Protein AF-A0A3B9K3H7-F1 (afdb_monomer_lite)

Sequence (181 aa):
LFYDKESNIIFSTEHGPEGGDEINVNISPDDGKIKNYGWAISSYGEHYGFPGPGIPLTDDLKILYELAPLHKSHKDYGFIEPLKDFTPAIGIAPIIETNEFIHLPNKKVLYVGSMGWEENWRIEGDLSIHQIILNSDLTIAEHKIIPIGERVRDIIYVKELNKILLFLESTGSIGILGIAN

Secondary structure (DSSP, 8-state):
-EEETTTTEEEEEE--SBS-EEEEEEESTTSSPPP---TTTB-SSB-TT---TTSPPPHHHHHHHHH---BS-SGGGTPPPPSEEESS---EEEEEE-STTTT-TT-EEEEEEE---GGGHHHH--SEEEEEEEPTTS-EEEEEEEE-SS-EEEEEEEGGGTEEEEEETTTTEEEEE----

Structure (mmCIF, N/CA/C/O backbone):
data_AF-A0A3B9K3H7-F1
#
_entry.id   AF-A0A3B9K3H7-F1
#
loop_
_atom_site.group_PDB
_atom_site.id
_atom_site.type_symbol
_atom_site.label_atom_id
_atom_site.label_alt_id
_atom_site.label_comp_id
_atom_site.label_asym_id
_atom_site.label_entity_id
_atom_site.label_seq_id
_atom_site.pdbx_PDB_ins_code
_atom_site.Cartn_x
_atom_site.Cartn_y
_atom_site.Cartn_z
_atom_site.occupancy
_atom_site.B_iso_or_equiv
_atom_site.auth_seq_id
_atom_site.auth_comp_id
_atom_site.auth_asym_id
_atom_site.auth_atom_id
_atom_site.pdbx_PDB_model_num
ATOM 1 N N . LEU A 1 1 ? 0.088 -6.202 7.289 1.00 93.12 1 LEU A N 1
ATOM 2 C CA . LEU A 1 1 ? -1.142 -6.999 7.077 1.00 93.12 1 LEU A CA 1
ATOM 3 C C . LEU A 1 1 ? -2.132 -6.670 8.181 1.00 93.12 1 LEU A C 1
ATOM 5 O O . LEU A 1 1 ? -1.727 -6.622 9.335 1.00 93.12 1 LEU A O 1
ATOM 9 N N . PHE A 1 2 ? -3.400 -6.478 7.831 1.00 97.81 2 PHE A N 1
ATOM 10 C CA . PHE A 1 2 ? -4.510 -6.239 8.748 1.00 97.81 2 PHE A CA 1
ATOM 11 C C . PHE A 1 2 ? -5.663 -7.191 8.418 1.00 97.81 2 PHE A C 1
ATOM 13 O O . PHE A 1 2 ? -5.981 -7.374 7.244 1.00 97.81 2 PHE A O 1
ATOM 20 N N . TYR A 1 3 ? -6.287 -7.789 9.435 1.00 97.69 3 TYR A N 1
ATOM 21 C CA . TYR A 1 3 ? -7.456 -8.652 9.259 1.00 97.69 3 TYR A CA 1
ATOM 22 C C . TYR A 1 3 ? -8.695 -8.010 9.880 1.00 97.69 3 TYR A C 1
ATOM 24 O O . TYR A 1 3 ? -8.830 -7.954 11.105 1.00 97.69 3 TYR A O 1
ATOM 32 N N . ASP A 1 4 ? -9.610 -7.573 9.022 1.00 96.81 4 ASP A N 1
ATOM 33 C CA . ASP A 1 4 ? -10.953 -7.179 9.415 1.00 96.81 4 ASP A CA 1
ATOM 34 C C . ASP A 1 4 ? -11.814 -8.433 9.602 1.00 96.81 4 ASP A C 1
ATOM 36 O O . ASP A 1 4 ? -12.302 -9.046 8.647 1.00 96.81 4 ASP A O 1
ATOM 40 N N . LYS A 1 5 ? -12.004 -8.794 10.871 1.00 95.69 5 LYS A N 1
ATOM 41 C CA . LYS A 1 5 ? -12.794 -9.955 11.285 1.00 95.69 5 LYS A CA 1
ATOM 42 C C . LYS A 1 5 ? -14.283 -9.801 10.995 1.00 95.69 5 LYS A C 1
ATOM 44 O O . LYS A 1 5 ? -14.946 -10.813 10.795 1.00 95.69 5 LYS A O 1
ATOM 49 N N . GLU A 1 6 ? -14.819 -8.582 11.010 1.00 94.81 6 GLU A N 1
ATOM 50 C CA . GLU A 1 6 ? -16.258 -8.355 10.849 1.00 94.81 6 GLU A CA 1
ATOM 51 C C . GLU A 1 6 ? -16.685 -8.581 9.402 1.00 94.81 6 GLU A C 1
ATOM 53 O O . GLU A 1 6 ? -17.708 -9.213 9.145 1.00 94.81 6 GLU A O 1
ATOM 58 N N . SER A 1 7 ? -15.875 -8.105 8.453 1.00 96.12 7 SER A N 1
ATOM 59 C CA . SER A 1 7 ? -16.150 -8.285 7.020 1.00 96.12 7 SER A CA 1
ATOM 60 C C . SER A 1 7 ? -15.446 -9.499 6.411 1.00 96.12 7 SER A C 1
ATOM 62 O O . SER A 1 7 ? -15.656 -9.784 5.234 1.00 96.12 7 SER A O 1
ATOM 64 N N . ASN A 1 8 ? -14.624 -10.209 7.191 1.00 97.44 8 ASN A N 1
ATOM 65 C CA . ASN A 1 8 ? -13.786 -11.320 6.742 1.00 97.44 8 ASN A CA 1
ATOM 66 C C . ASN A 1 8 ? -12.886 -10.932 5.548 1.00 97.44 8 ASN A C 1
ATOM 68 O O . ASN A 1 8 ? -12.912 -11.556 4.482 1.00 97.44 8 ASN A O 1
ATOM 72 N N . ILE A 1 9 ? -12.123 -9.845 5.715 1.00 97.88 9 ILE A N 1
ATOM 73 C CA . ILE A 1 9 ? -11.234 -9.280 4.689 1.00 97.88 9 ILE A CA 1
ATOM 74 C C . ILE A 1 9 ? -9.832 -9.095 5.264 1.00 97.88 9 ILE A C 1
ATOM 76 O O . ILE A 1 9 ? -9.659 -8.521 6.338 1.00 97.88 9 ILE A O 1
ATOM 80 N N . ILE A 1 10 ? -8.816 -9.532 4.523 1.00 98.12 10 ILE A N 1
ATOM 81 C CA . ILE A 1 10 ? -7.419 -9.188 4.789 1.00 98.12 10 ILE A CA 1
ATOM 82 C C . ILE A 1 10 ? -6.986 -8.071 3.842 1.00 98.12 10 ILE A C 1
ATOM 84 O O . ILE A 1 10 ? -7.150 -8.184 2.628 1.00 98.12 10 ILE A O 1
ATOM 88 N N . PHE A 1 11 ? -6.377 -7.033 4.409 1.00 98.50 11 PHE A N 1
ATOM 89 C CA . PHE A 1 11 ? -5.598 -6.035 3.684 1.00 98.50 11 PHE A CA 1
ATOM 90 C C . PHE A 1 11 ? -4.109 -6.325 3.902 1.00 98.50 11 PHE A C 1
ATOM 92 O O . PHE A 1 11 ? -3.642 -6.396 5.045 1.00 98.50 11 PHE A O 1
ATOM 99 N N . SER A 1 12 ? -3.344 -6.503 2.831 1.00 98.19 12 SER A N 1
ATOM 100 C CA . SER A 1 12 ? -1.890 -6.687 2.884 1.00 98.19 12 SER A CA 1
ATOM 101 C C . SER A 1 12 ? -1.170 -5.567 2.149 1.00 98.19 12 SER A C 1
ATOM 103 O O . SER A 1 12 ? -1.734 -4.915 1.276 1.00 98.19 12 SER A O 1
ATOM 105 N N . THR A 1 13 ? 0.071 -5.331 2.563 1.00 98.44 13 THR A N 1
ATOM 106 C CA . THR A 1 13 ? 1.019 -4.454 1.881 1.00 98.44 13 THR A CA 1
ATOM 107 C C . THR A 1 13 ? 2.240 -5.270 1.510 1.00 98.44 13 THR A C 1
ATOM 109 O O . THR A 1 13 ? 2.635 -6.161 2.270 1.00 98.44 13 THR A O 1
ATOM 112 N N . GLU A 1 14 ? 2.792 -5.004 0.334 1.00 97.69 14 GLU A N 1
ATOM 113 C CA . GLU A 1 14 ? 3.831 -5.826 -0.283 1.00 97.69 14 GLU A CA 1
ATOM 114 C C . GLU A 1 14 ? 4.855 -4.906 -0.936 1.00 97.69 14 GLU A C 1
ATOM 116 O O . GLU A 1 14 ? 4.479 -3.956 -1.622 1.00 97.69 14 GLU A O 1
ATOM 121 N N . HIS A 1 15 ? 6.140 -5.165 -0.692 1.00 97.06 15 HIS A N 1
ATOM 122 C CA . HIS A 1 15 ? 7.195 -4.451 -1.398 1.00 97.06 15 HIS A CA 1
ATOM 123 C C . HIS A 1 15 ? 7.317 -4.973 -2.826 1.00 97.06 15 HIS A C 1
ATOM 125 O O . HIS A 1 15 ? 7.375 -6.189 -3.032 1.00 97.06 15 HIS A O 1
ATOM 131 N N . GLY A 1 16 ? 7.402 -4.050 -3.777 1.00 96.44 16 GLY A N 1
ATOM 132 C CA . GLY A 1 16 ? 7.717 -4.354 -5.164 1.00 96.44 16 GLY A CA 1
ATOM 133 C C . GLY A 1 16 ? 9.223 -4.440 -5.429 1.00 96.44 16 GLY A C 1
ATOM 134 O O . GLY A 1 16 ? 10.036 -4.347 -4.503 1.00 96.44 16 GLY A O 1
ATOM 135 N N . PRO A 1 17 ? 9.615 -4.641 -6.697 1.00 95.94 17 PRO A N 1
ATOM 136 C CA . PRO A 1 17 ? 11.001 -4.529 -7.143 1.00 95.94 17 PRO A CA 1
ATOM 137 C C . PRO A 1 17 ? 11.443 -3.044 -7.235 1.00 95.94 17 PRO A C 1
ATOM 139 O O . PRO A 1 17 ? 11.405 -2.313 -6.243 1.00 95.94 17 PRO A O 1
ATOM 142 N N . GLU A 1 18 ? 11.929 -2.562 -8.384 1.00 94.69 18 GLU A N 1
ATOM 143 C CA . GLU A 1 18 ? 12.161 -1.129 -8.603 1.00 94.69 18 GLU A CA 1
ATOM 144 C C . GLU A 1 18 ? 10.820 -0.448 -8.921 1.00 94.69 18 GLU A C 1
ATOM 146 O O . GLU A 1 18 ? 10.366 -0.425 -10.066 1.00 94.69 18 GLU A O 1
ATOM 151 N N . GLY A 1 19 ? 10.142 0.049 -7.883 1.00 94.44 19 GLY A N 1
ATOM 152 C CA . GLY A 1 19 ? 8.724 0.410 -7.974 1.00 94.44 19 GLY A CA 1
ATOM 153 C C . GLY A 1 19 ? 7.805 -0.777 -7.672 1.00 94.44 19 GLY A C 1
ATOM 154 O O . GLY A 1 19 ? 8.275 -1.859 -7.337 1.00 94.44 19 GLY A O 1
ATOM 155 N N . GLY A 1 20 ? 6.492 -0.592 -7.815 1.00 96.50 20 GLY A N 1
ATOM 1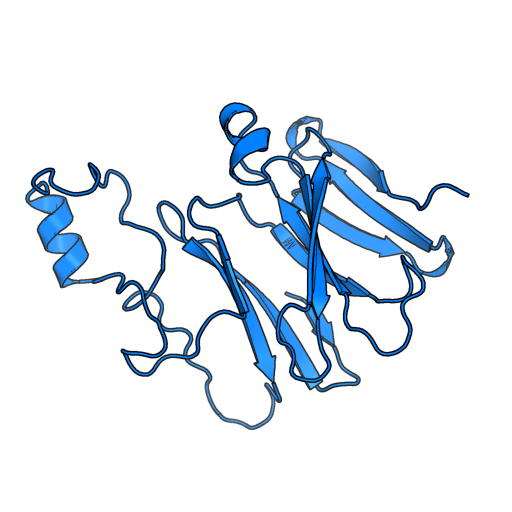56 C CA . GLY A 1 20 ? 5.517 -1.678 -7.707 1.00 96.50 20 GLY A CA 1
ATOM 157 C C . GLY A 1 20 ? 5.204 -2.130 -6.284 1.00 96.50 20 GLY A C 1
ATOM 158 O O . GLY A 1 20 ? 4.859 -3.291 -6.098 1.00 96.50 20 GLY A O 1
ATOM 159 N N . ASP A 1 21 ? 5.342 -1.257 -5.281 1.00 98.19 21 ASP A N 1
ATOM 160 C CA . ASP A 1 21 ? 4.769 -1.541 -3.959 1.00 98.19 21 ASP A CA 1
ATOM 161 C C . ASP A 1 21 ? 3.239 -1.660 -4.097 1.00 98.19 21 ASP A C 1
ATOM 163 O O . ASP A 1 21 ? 2.632 -0.937 -4.886 1.00 98.19 21 ASP A O 1
ATOM 167 N N . GLU A 1 22 ? 2.590 -2.534 -3.329 1.00 98.62 22 GLU A N 1
ATOM 168 C CA . GLU A 1 22 ? 1.167 -2.848 -3.524 1.00 98.62 22 GLU A CA 1
ATOM 169 C C . GLU A 1 22 ? 0.364 -2.875 -2.222 1.00 98.62 22 GLU A C 1
ATOM 171 O O . GLU A 1 22 ? 0.856 -3.260 -1.159 1.00 98.62 22 GLU A O 1
ATOM 176 N N . ILE A 1 23 ? -0.919 -2.510 -2.325 1.00 98.69 23 ILE A N 1
ATOM 177 C CA . ILE A 1 23 ? -1.964 -2.874 -1.365 1.00 98.69 23 ILE A CA 1
ATOM 178 C C . ILE A 1 23 ? -2.846 -3.941 -2.007 1.00 98.69 23 ILE A C 1
ATOM 180 O O . ILE A 1 23 ? -3.490 -3.693 -3.028 1.00 98.69 23 ILE A O 1
ATOM 184 N N . ASN A 1 24 ? -2.942 -5.095 -1.354 1.00 98.50 24 ASN A N 1
ATOM 185 C CA . ASN A 1 24 ? -3.719 -6.243 -1.803 1.00 98.50 24 ASN A CA 1
ATOM 186 C C . ASN A 1 24 ? -4.915 -6.512 -0.874 1.00 98.50 24 ASN A C 1
ATOM 188 O O . ASN A 1 24 ? -4.873 -6.256 0.333 1.00 98.50 24 ASN A O 1
ATOM 192 N N . VAL A 1 25 ? -6.015 -7.007 -1.454 1.00 98.19 25 VAL A N 1
ATOM 193 C CA . VAL A 1 25 ? -7.274 -7.298 -0.745 1.00 98.19 25 VAL A CA 1
ATOM 194 C C . VAL A 1 25 ? -7.635 -8.763 -0.937 1.00 98.19 25 VAL A C 1
ATOM 196 O O . VAL A 1 25 ? -7.812 -9.224 -2.066 1.00 98.19 25 VAL A O 1
ATOM 199 N N . ASN A 1 26 ? -7.782 -9.498 0.163 1.00 97.56 26 ASN A N 1
ATOM 200 C CA . ASN A 1 26 ? -8.236 -10.886 0.163 1.00 97.56 26 ASN A CA 1
ATOM 201 C C . ASN A 1 26 ? -9.575 -11.000 0.899 1.00 97.56 26 ASN A C 1
ATOM 203 O O . ASN A 1 26 ? -9.636 -10.887 2.124 1.00 97.56 26 ASN A O 1
ATOM 207 N N . ILE A 1 27 ? -10.646 -11.213 0.135 1.00 96.31 27 ILE A N 1
ATOM 208 C CA . ILE A 1 27 ? -12.005 -11.406 0.648 1.00 96.31 27 ILE A CA 1
ATOM 209 C C . ILE A 1 27 ? -12.231 -12.895 0.903 1.00 96.31 27 ILE A C 1
ATOM 211 O O . ILE A 1 27 ? -12.015 -13.715 0.005 1.00 96.31 27 ILE A O 1
ATOM 215 N N . SER A 1 28 ? -12.725 -13.216 2.100 1.00 95.62 28 SER A N 1
ATOM 216 C CA . SER A 1 28 ? -12.962 -14.591 2.554 1.00 95.62 28 SER A CA 1
ATOM 217 C C . SER A 1 28 ? -11.702 -15.464 2.469 1.00 95.62 28 SER A C 1
ATOM 219 O O . SER A 1 28 ? -11.702 -16.482 1.776 1.00 95.62 28 SER A O 1
ATOM 221 N N . PRO A 1 29 ? -10.607 -15.074 3.153 1.00 94.38 29 PRO A N 1
ATOM 222 C CA . PRO A 1 29 ? -9.338 -15.807 3.140 1.00 94.38 29 PRO A CA 1
ATOM 223 C C . PRO A 1 29 ? -9.440 -17.245 3.681 1.00 94.38 29 PRO A C 1
ATOM 225 O O . PRO A 1 29 ? -8.527 -18.043 3.481 1.00 94.38 29 PRO A O 1
ATOM 228 N N . ASP A 1 30 ? -10.527 -17.579 4.375 1.00 93.62 30 ASP A N 1
ATOM 229 C CA . ASP A 1 30 ? -10.834 -18.888 4.946 1.00 93.62 30 ASP A CA 1
ATOM 230 C C . ASP A 1 30 ? -11.705 -19.778 4.032 1.00 93.62 30 ASP A C 1
ATOM 232 O O . ASP A 1 30 ? -12.043 -20.897 4.416 1.00 93.62 30 ASP A O 1
ATOM 236 N N . ASP A 1 31 ? -12.022 -19.342 2.803 1.00 94.88 31 ASP A N 1
ATOM 237 C CA . ASP A 1 31 ? -12.851 -20.092 1.839 1.00 94.88 31 ASP A CA 1
ATOM 238 C C . ASP A 1 31 ? -12.162 -21.333 1.226 1.00 94.88 31 ASP A C 1
ATOM 240 O O . ASP A 1 31 ? -12.755 -22.051 0.414 1.00 94.88 31 ASP A O 1
ATOM 244 N N . GLY A 1 32 ? -10.905 -21.588 1.601 1.00 92.50 32 GLY A N 1
ATOM 245 C CA . GLY A 1 32 ? -10.082 -22.691 1.104 1.00 92.50 32 GLY A CA 1
ATOM 246 C C . GLY A 1 32 ? -9.543 -22.493 -0.318 1.00 92.50 32 GLY A C 1
ATOM 247 O O . GLY A 1 32 ? -8.870 -23.387 -0.835 1.00 92.50 32 GLY A O 1
ATOM 248 N N . LYS A 1 33 ? -9.804 -21.349 -0.966 1.00 93.50 33 LYS A N 1
ATOM 249 C CA . LYS A 1 33 ? -9.298 -21.022 -2.303 1.00 93.50 33 LYS A CA 1
ATOM 250 C C . LYS A 1 33 ? -8.047 -20.164 -2.195 1.00 93.50 33 LYS A C 1
ATOM 252 O O . LYS A 1 33 ? -8.061 -19.055 -1.669 1.00 93.50 33 LYS A O 1
ATOM 257 N N . ILE A 1 34 ? -6.967 -20.653 -2.790 1.00 93.19 34 ILE A N 1
ATOM 258 C CA . ILE A 1 34 ? -5.721 -19.898 -2.902 1.00 93.19 34 ILE A CA 1
ATOM 259 C C . ILE A 1 34 ? -5.953 -18.700 -3.831 1.00 93.19 34 ILE A C 1
ATOM 261 O O . ILE A 1 34 ? -6.378 -18.863 -4.976 1.00 93.19 34 ILE A O 1
ATOM 265 N N . LYS A 1 35 ? -5.669 -17.497 -3.330 1.00 94.94 35 LYS A N 1
ATOM 266 C CA . LYS A 1 35 ? -5.622 -16.264 -4.121 1.00 94.94 35 LYS A CA 1
ATOM 267 C C . LYS A 1 35 ? -4.206 -16.099 -4.674 1.00 94.94 35 LYS A C 1
ATOM 269 O O . LYS A 1 35 ? -3.245 -16.260 -3.927 1.00 94.94 35 LYS A O 1
ATOM 274 N N . ASN A 1 36 ? -4.079 -15.803 -5.964 1.00 97.31 36 ASN A N 1
ATOM 275 C CA . ASN A 1 36 ? -2.790 -15.559 -6.605 1.00 97.31 36 ASN A CA 1
ATOM 276 C C . ASN A 1 36 ? -2.741 -14.120 -7.131 1.00 97.31 36 ASN A C 1
ATOM 278 O O . ASN A 1 36 ? -3.524 -13.764 -8.013 1.00 97.31 36 ASN A O 1
ATOM 282 N N . TYR A 1 37 ? -1.821 -13.331 -6.582 1.00 97.69 37 TYR A N 1
ATOM 283 C CA . TYR A 1 37 ? -1.601 -11.926 -6.928 1.00 97.69 37 TYR A CA 1
ATOM 284 C C . TYR A 1 37 ? -0.488 -11.741 -7.965 1.00 97.69 37 TYR A C 1
ATOM 286 O O . TYR A 1 37 ? -0.201 -10.626 -8.347 1.00 97.69 37 TYR A O 1
ATOM 294 N N . GLY A 1 38 ? 0.113 -12.812 -8.489 1.00 97.94 38 GLY A N 1
ATOM 295 C CA . GLY A 1 38 ? 0.884 -12.754 -9.735 1.00 97.94 38 GLY A CA 1
ATOM 296 C C . GLY A 1 38 ? 2.391 -12.576 -9.615 1.00 97.94 38 GLY A C 1
ATOM 297 O O . GLY A 1 38 ? 3.077 -12.835 -10.602 1.00 97.94 38 GLY A O 1
ATOM 298 N N . TRP A 1 39 ? 2.942 -12.237 -8.448 1.00 97.75 39 TRP A N 1
ATOM 299 C CA . TRP A 1 39 ? 4.398 -12.169 -8.275 1.00 97.75 39 TRP A CA 1
ATOM 300 C C . TRP A 1 39 ? 5.079 -13.527 -8.570 1.00 97.75 39 TRP A C 1
ATOM 302 O O . TRP A 1 39 ? 4.636 -14.566 -8.083 1.00 97.75 39 TRP A O 1
ATOM 312 N N . ALA A 1 40 ? 6.169 -13.611 -9.343 1.00 97.00 40 ALA A N 1
ATOM 313 C CA . ALA A 1 40 ? 6.931 -12.553 -10.032 1.00 97.00 40 ALA A CA 1
ATOM 314 C C . ALA A 1 40 ? 6.620 -12.445 -11.544 1.00 97.00 40 ALA A C 1
ATOM 316 O O . ALA A 1 40 ? 7.433 -11.957 -12.327 1.00 97.00 40 ALA A O 1
ATOM 317 N N . ILE A 1 41 ? 5.472 -12.959 -11.985 1.00 98.38 41 ILE A N 1
ATOM 318 C CA . ILE A 1 41 ? 5.048 -12.915 -13.391 1.00 98.38 41 ILE A CA 1
ATOM 319 C C . ILE A 1 41 ? 4.463 -11.540 -13.732 1.00 98.38 41 ILE A C 1
ATOM 321 O O . ILE A 1 41 ? 4.788 -10.988 -14.782 1.00 98.38 41 ILE A O 1
ATOM 325 N N . SER A 1 42 ? 3.659 -10.974 -12.831 1.00 98.50 42 SER A N 1
ATOM 326 C CA . SER A 1 42 ? 3.094 -9.626 -12.939 1.00 98.50 42 SER A CA 1
ATOM 327 C C . SER A 1 42 ? 3.528 -8.761 -11.760 1.00 98.50 42 SER A C 1
ATOM 329 O O . SER A 1 42 ? 3.571 -9.230 -10.623 1.00 98.50 42 SER A O 1
ATOM 331 N N . SER A 1 43 ? 3.883 -7.518 -12.069 1.00 98.25 43 SER A N 1
ATOM 332 C CA . SER A 1 43 ? 4.142 -6.427 -11.127 1.00 98.25 43 SER A CA 1
ATOM 333 C C . SER A 1 43 ? 4.186 -5.124 -11.918 1.00 98.25 43 SER A C 1
ATOM 335 O O . SER A 1 43 ? 4.663 -5.101 -13.058 1.00 98.25 43 SER A O 1
ATOM 337 N N . TYR A 1 44 ? 3.736 -4.028 -11.314 1.00 97.94 44 TYR A N 1
ATOM 338 C CA . TYR A 1 44 ? 3.863 -2.701 -11.916 1.00 97.94 44 TYR A CA 1
ATOM 339 C C . TYR A 1 44 ? 5.282 -2.116 -11.830 1.00 97.94 44 TYR A C 1
ATOM 341 O O . TYR A 1 44 ? 5.616 -1.247 -12.635 1.00 97.94 44 TYR A O 1
ATOM 349 N N . GLY A 1 45 ? 6.137 -2.631 -10.940 1.00 97.19 45 GLY A N 1
ATOM 350 C CA . GLY A 1 45 ? 7.550 -2.247 -10.841 1.00 97.19 45 GLY A CA 1
ATOM 351 C C . GLY A 1 45 ? 8.429 -2.889 -11.915 1.00 97.19 45 GLY A C 1
ATOM 352 O O . GLY A 1 45 ? 7.987 -3.773 -12.647 1.00 97.19 45 GLY A O 1
ATOM 353 N N . GLU A 1 46 ? 9.686 -2.466 -12.006 1.00 97.62 46 GLU A N 1
ATOM 354 C CA . GLU A 1 46 ? 10.678 -2.984 -12.959 1.00 97.62 46 GLU A CA 1
ATOM 355 C C . GLU A 1 46 ? 11.808 -3.744 -12.250 1.00 97.62 46 GLU A C 1
ATOM 357 O O . GLU A 1 46 ? 11.975 -3.654 -11.034 1.00 97.62 46 GLU A O 1
ATOM 362 N N . HIS A 1 47 ? 12.610 -4.509 -12.996 1.00 97.62 47 HIS A N 1
ATOM 363 C CA . HIS A 1 47 ? 13.850 -5.071 -12.442 1.00 97.62 47 HIS A CA 1
ATOM 364 C C . HIS A 1 47 ? 14.845 -3.958 -12.113 1.00 97.62 47 HIS A C 1
ATOM 366 O O . HIS A 1 47 ? 15.030 -3.053 -12.923 1.00 97.62 47 HIS A O 1
ATOM 372 N N . TYR A 1 48 ? 15.540 -4.075 -10.977 1.00 95.25 48 TYR A N 1
ATOM 373 C CA . TYR A 1 48 ? 16.538 -3.088 -10.559 1.00 95.25 48 TYR A CA 1
ATOM 374 C C . TYR A 1 48 ? 17.593 -2.820 -11.635 1.00 95.25 48 TYR A C 1
ATOM 376 O O . TYR A 1 48 ? 18.227 -3.744 -12.153 1.00 95.25 48 TYR A O 1
ATOM 384 N N . GLY A 1 49 ? 17.818 -1.538 -11.919 1.00 94.31 49 GLY A N 1
ATOM 385 C CA . GLY A 1 49 ? 18.730 -1.095 -12.970 1.00 94.31 49 GLY A CA 1
ATOM 386 C C . GLY A 1 49 ? 18.073 -1.043 -14.347 1.00 94.31 49 GLY A C 1
ATOM 387 O O . GLY A 1 49 ? 18.781 -0.928 -15.352 1.00 94.31 49 GLY A O 1
ATOM 388 N N . PHE A 1 50 ? 16.739 -1.124 -14.412 1.00 95.50 50 PHE A N 1
ATOM 389 C CA . PHE A 1 50 ? 15.997 -0.890 -15.640 1.00 95.50 50 PHE A CA 1
ATOM 390 C C . PHE A 1 50 ? 16.337 0.508 -16.180 1.00 95.50 50 PHE A C 1
ATOM 392 O O . PHE A 1 50 ? 16.127 1.511 -15.499 1.00 95.50 50 PHE A O 1
ATOM 399 N N . PRO A 1 51 ? 16.866 0.616 -17.412 1.00 94.00 51 PRO A N 1
ATOM 400 C CA . PRO A 1 51 ? 17.411 1.879 -17.899 1.00 94.00 51 PRO A CA 1
ATOM 401 C C . PRO A 1 51 ? 16.327 2.886 -18.311 1.00 94.00 51 PRO A C 1
ATOM 403 O O . PRO A 1 51 ? 16.638 4.032 -18.625 1.00 94.00 51 PRO A O 1
ATOM 406 N N . GLY A 1 52 ? 15.062 2.469 -18.330 1.00 92.88 52 GLY A N 1
ATOM 407 C CA . GLY A 1 52 ? 13.938 3.277 -18.770 1.00 92.88 52 GLY A CA 1
ATOM 408 C C . GLY A 1 52 ? 13.458 2.937 -20.187 1.00 92.88 52 GLY A C 1
ATOM 409 O O . GLY A 1 52 ? 14.132 2.233 -20.950 1.00 92.88 52 GLY A O 1
ATOM 410 N N . PRO A 1 53 ? 12.270 3.437 -20.569 1.00 89.88 53 PRO A N 1
ATOM 411 C CA . PRO A 1 53 ? 11.656 3.128 -21.853 1.00 89.88 53 PRO A CA 1
ATOM 412 C C . PRO A 1 53 ? 12.528 3.551 -23.040 1.00 89.88 53 PRO A C 1
ATOM 414 O O . PRO A 1 53 ? 13.028 4.672 -23.101 1.00 89.88 53 PRO A O 1
ATOM 417 N N . GLY A 1 54 ? 12.670 2.660 -24.021 1.00 92.12 54 GLY A N 1
ATOM 418 C CA . GLY A 1 54 ? 13.417 2.933 -25.253 1.00 92.12 54 GLY A CA 1
ATOM 419 C C . GLY A 1 54 ? 14.937 2.800 -25.133 1.00 92.12 54 GLY A C 1
ATOM 420 O O . GLY A 1 54 ? 15.623 2.941 -26.146 1.00 92.12 54 GLY A O 1
ATOM 421 N N . ILE A 1 55 ? 15.469 2.484 -23.947 1.00 95.81 55 ILE A N 1
ATOM 422 C CA . ILE A 1 55 ? 16.889 2.174 -23.765 1.00 95.81 55 ILE A CA 1
ATOM 423 C C . ILE A 1 55 ? 17.089 0.649 -23.812 1.00 95.81 55 ILE A C 1
ATOM 425 O O . ILE A 1 55 ? 16.352 -0.082 -23.146 1.00 95.81 55 ILE A O 1
ATOM 429 N N . PRO A 1 56 ? 18.054 0.130 -24.599 1.00 95.69 56 PRO A N 1
ATOM 430 C CA . PRO A 1 56 ? 18.304 -1.305 -24.672 1.00 95.69 56 PRO A CA 1
ATOM 431 C C . PRO A 1 56 ? 18.656 -1.912 -23.311 1.00 95.69 56 PRO A C 1
ATOM 433 O O . PRO A 1 56 ? 19.495 -1.384 -22.583 1.00 95.69 56 PRO A O 1
ATOM 436 N N . LEU A 1 57 ? 18.055 -3.064 -23.010 1.00 96.25 57 LEU A N 1
ATOM 437 C CA . LEU A 1 57 ? 18.392 -3.854 -21.830 1.00 96.25 57 LEU A CA 1
ATOM 438 C C . LEU A 1 57 ? 19.800 -4.453 -21.947 1.00 96.25 57 LEU A C 1
ATOM 440 O O . LEU A 1 57 ? 20.227 -4.860 -23.035 1.00 96.25 57 LEU A O 1
ATOM 444 N N . THR A 1 58 ? 20.482 -4.569 -20.808 1.00 96.88 58 THR A N 1
ATOM 445 C CA . THR A 1 58 ? 21.684 -5.403 -20.676 1.00 96.88 58 THR A CA 1
ATOM 446 C C . THR A 1 58 ? 21.324 -6.878 -20.865 1.00 96.88 58 THR A C 1
ATOM 448 O O . THR A 1 58 ? 20.161 -7.262 -20.734 1.00 96.88 58 THR A O 1
ATOM 451 N N . ASP A 1 59 ? 22.305 -7.725 -21.176 1.00 97.19 59 ASP A N 1
ATOM 452 C CA . ASP A 1 59 ? 22.043 -9.161 -21.348 1.00 97.19 59 ASP A CA 1
ATOM 453 C C . ASP A 1 59 ? 21.556 -9.815 -20.045 1.00 97.19 59 ASP A C 1
ATOM 455 O O . ASP A 1 59 ? 20.635 -10.628 -20.083 1.00 97.19 59 ASP A O 1
ATOM 459 N N . ASP A 1 60 ? 22.067 -9.370 -18.893 1.00 96.75 60 ASP A N 1
ATOM 460 C CA . ASP A 1 60 ? 21.594 -9.817 -17.578 1.00 96.75 60 ASP A CA 1
ATOM 461 C C . ASP A 1 60 ? 20.117 -9.456 -17.347 1.00 96.75 60 ASP A C 1
ATOM 463 O O . ASP A 1 60 ? 19.331 -10.301 -16.918 1.00 96.75 60 ASP A O 1
ATOM 467 N N . LEU A 1 61 ? 19.700 -8.228 -17.688 1.00 96.88 61 LEU A N 1
ATOM 468 C CA . LEU A 1 61 ? 18.298 -7.815 -17.564 1.00 96.88 61 LEU A CA 1
ATOM 469 C C . LEU A 1 61 ? 17.388 -8.613 -18.500 1.00 96.88 61 LEU A C 1
ATOM 471 O O . LEU A 1 61 ? 16.291 -8.983 -18.094 1.00 96.88 61 LEU A O 1
ATOM 475 N N . LYS A 1 62 ? 17.825 -8.924 -19.728 1.00 97.50 62 LYS A N 1
ATOM 476 C CA . LYS A 1 62 ? 17.036 -9.767 -20.647 1.00 97.50 62 LYS A CA 1
ATOM 477 C C . LYS A 1 62 ? 16.750 -11.137 -20.033 1.00 97.50 62 LYS A C 1
ATOM 479 O O . LYS A 1 62 ? 15.604 -11.571 -20.063 1.00 97.50 62 LYS A O 1
ATOM 484 N N . ILE A 1 63 ? 17.755 -11.769 -19.420 1.00 97.69 63 ILE A N 1
ATOM 485 C CA . ILE A 1 63 ? 17.589 -13.056 -18.725 1.00 97.69 63 ILE A CA 1
ATOM 486 C C . ILE A 1 63 ? 16.595 -12.922 -17.563 1.00 97.69 63 ILE A C 1
ATOM 488 O O . ILE A 1 63 ? 15.737 -13.785 -17.381 1.00 97.69 63 ILE A O 1
ATOM 492 N N . LEU A 1 64 ? 16.666 -11.833 -16.788 1.00 97.31 64 LEU A N 1
ATOM 493 C CA . LEU A 1 64 ? 15.716 -11.591 -15.698 1.00 97.31 64 LEU A CA 1
ATOM 494 C C . LEU A 1 64 ? 14.276 -11.443 -16.202 1.00 97.31 64 LEU A C 1
ATOM 496 O O . LEU A 1 64 ? 13.385 -12.056 -15.623 1.00 97.31 64 LEU A O 1
ATOM 500 N N . TYR A 1 65 ? 14.044 -10.710 -17.293 1.00 97.50 65 TYR A N 1
ATOM 501 C CA . TYR A 1 65 ? 12.707 -10.578 -17.886 1.00 97.50 65 TYR A CA 1
ATOM 502 C C . TYR A 1 65 ? 12.196 -11.875 -18.537 1.00 97.50 65 TYR A C 1
ATOM 504 O O . TYR A 1 65 ? 10.987 -12.071 -18.624 1.00 97.50 65 TYR A O 1
ATOM 512 N N . GLU A 1 66 ? 13.072 -12.790 -18.960 1.00 97.56 66 GLU A N 1
ATOM 513 C CA . GLU A 1 66 ? 12.654 -14.129 -19.401 1.00 97.56 66 GLU A CA 1
ATOM 514 C C . GLU A 1 66 ? 12.162 -14.999 -18.228 1.00 97.56 66 GLU A C 1
ATOM 516 O O . GLU A 1 66 ? 11.224 -15.780 -18.390 1.00 97.56 66 GLU A O 1
ATOM 521 N N . LEU A 1 67 ? 12.769 -14.862 -17.042 1.00 97.38 67 LEU A N 1
ATOM 522 C CA . LEU A 1 67 ? 12.421 -15.633 -15.839 1.00 97.38 67 LEU A CA 1
ATOM 523 C C . LEU A 1 67 ? 11.257 -15.023 -15.041 1.00 97.38 67 LEU A C 1
ATOM 525 O O . LEU A 1 67 ? 10.414 -15.746 -14.513 1.00 97.38 67 LEU A O 1
ATOM 529 N N . ALA A 1 68 ? 11.236 -13.697 -14.939 1.00 97.88 68 ALA A N 1
ATOM 530 C CA . ALA A 1 68 ? 10.263 -12.891 -14.216 1.00 97.88 68 ALA A CA 1
ATOM 531 C C . ALA A 1 68 ? 9.855 -11.713 -15.117 1.00 97.88 68 ALA A C 1
ATOM 533 O O . ALA A 1 68 ? 10.496 -10.662 -15.083 1.00 97.88 68 ALA A O 1
ATOM 534 N N . PRO A 1 69 ? 8.821 -11.883 -15.958 1.00 97.75 69 PRO A N 1
ATOM 535 C CA . PRO A 1 69 ? 8.443 -10.885 -16.958 1.00 97.75 69 PRO A CA 1
ATOM 536 C C . PRO A 1 69 ? 7.952 -9.547 -16.405 1.00 97.75 69 PRO A C 1
ATOM 538 O O . PRO A 1 69 ? 7.969 -8.564 -17.143 1.00 97.75 69 PRO A O 1
ATOM 541 N N . LEU A 1 70 ? 7.498 -9.509 -15.145 1.00 98.06 70 LEU A N 1
ATOM 542 C CA . LEU A 1 70 ? 6.925 -8.324 -14.494 1.00 98.06 70 LEU A CA 1
ATOM 543 C C . LEU A 1 70 ? 5.910 -7.603 -15.396 1.00 98.06 70 LEU A C 1
ATOM 545 O O . LEU A 1 70 ? 6.017 -6.403 -15.666 1.00 98.06 70 LEU A O 1
ATOM 549 N N . HIS A 1 71 ? 4.942 -8.353 -15.922 1.00 98.00 71 HIS A N 1
ATOM 550 C CA . HIS A 1 71 ? 3.897 -7.798 -16.769 1.00 98.00 71 HIS A CA 1
ATOM 551 C C . HIS A 1 71 ? 3.121 -6.694 -16.033 1.00 98.00 71 HIS A C 1
ATOM 553 O O . HIS A 1 71 ? 2.697 -6.884 -14.893 1.00 98.00 71 HIS A O 1
ATOM 559 N N . LYS A 1 72 ? 2.883 -5.564 -16.716 1.00 97.25 72 LYS A N 1
ATOM 560 C CA . LYS A 1 72 ? 2.227 -4.351 -16.174 1.00 97.25 72 LYS A CA 1
ATOM 561 C C . LYS A 1 72 ? 0.699 -4.462 -16.105 1.00 97.25 72 LYS A C 1
ATOM 563 O O . LYS A 1 72 ? -0.021 -3.547 -16.493 1.00 97.25 72 LYS A O 1
ATOM 568 N N . SER A 1 73 ? 0.226 -5.646 -15.741 1.00 97.94 73 SER A N 1
ATOM 569 C CA . SER A 1 73 ? -1.180 -5.992 -15.547 1.00 97.94 73 SER A CA 1
ATOM 570 C C . SER A 1 73 ? -1.223 -7.356 -14.871 1.00 97.94 73 SER A C 1
ATOM 572 O O . SER A 1 73 ? -0.609 -8.318 -15.347 1.00 97.94 73 SER A O 1
ATOM 574 N N . HIS A 1 74 ? -1.930 -7.455 -13.751 1.00 98.50 74 HIS A N 1
ATOM 575 C CA . HIS A 1 74 ? -2.116 -8.725 -13.052 1.00 98.50 74 HIS A CA 1
ATOM 576 C C . HIS A 1 74 ? -3.288 -9.467 -13.697 1.00 98.50 74 HIS A C 1
ATOM 578 O O . HIS A 1 74 ? -3.181 -10.641 -14.065 1.00 98.50 74 HIS A O 1
ATOM 584 N N . LYS A 1 75 ? -4.382 -8.744 -13.948 1.00 98.00 75 LYS A N 1
ATOM 585 C CA . LYS A 1 75 ? -5.610 -9.269 -14.542 1.00 98.00 75 LYS A CA 1
ATOM 586 C C . LYS A 1 75 ? -5.427 -9.858 -15.939 1.00 98.00 75 LYS A C 1
ATOM 588 O O . LYS A 1 75 ? -5.983 -10.924 -16.205 1.00 98.00 75 LYS A O 1
ATOM 593 N N . ASP A 1 76 ? -4.660 -9.216 -16.823 1.00 98.31 76 ASP A N 1
ATOM 594 C CA . ASP A 1 76 ? -4.488 -9.715 -18.202 1.00 98.31 76 ASP A CA 1
ATOM 595 C C . ASP A 1 76 ? -3.725 -11.046 -18.256 1.00 98.31 76 ASP A C 1
ATOM 597 O O . ASP A 1 76 ? -3.821 -11.779 -19.240 1.00 98.31 76 ASP A O 1
ATOM 601 N N . TYR A 1 77 ? -3.026 -11.389 -17.171 1.00 97.94 77 TYR A N 1
ATOM 602 C CA . TYR A 1 77 ? -2.268 -12.629 -17.016 1.00 97.94 77 TYR A CA 1
ATOM 603 C C . TYR A 1 77 ? -2.934 -13.615 -16.043 1.00 97.94 77 TYR A C 1
ATOM 605 O O . TYR A 1 77 ? -2.341 -14.624 -15.666 1.00 97.94 77 TYR A O 1
ATOM 613 N N . GLY A 1 78 ? -4.202 -13.373 -15.689 1.00 97.62 78 GLY A N 1
ATOM 614 C CA . GLY A 1 78 ? -5.018 -14.288 -14.888 1.00 97.62 78 GLY A CA 1
ATOM 615 C C . GLY A 1 78 ? -4.800 -14.191 -13.377 1.00 97.62 78 GLY A C 1
ATOM 616 O O . GLY A 1 78 ? -5.252 -15.074 -12.646 1.00 97.62 78 GLY A O 1
ATOM 617 N N . PHE A 1 79 ? -4.135 -13.137 -12.906 1.00 98.31 79 PHE A N 1
ATOM 618 C CA . PHE A 1 79 ? -3.919 -12.868 -11.487 1.00 98.31 79 PHE A CA 1
ATOM 619 C C . PHE A 1 79 ? -4.929 -11.857 -10.942 1.00 98.31 79 PHE A C 1
ATOM 621 O O . PHE A 1 79 ? -5.648 -11.184 -11.684 1.00 98.31 79 PHE A O 1
ATOM 628 N N . ILE A 1 80 ? -5.012 -11.780 -9.617 1.00 98.00 80 ILE A N 1
ATOM 629 C CA . ILE A 1 80 ? -5.837 -10.790 -8.928 1.00 98.00 80 ILE A CA 1
ATOM 630 C C . ILE A 1 80 ? -5.100 -9.454 -8.945 1.00 98.00 80 ILE A C 1
ATOM 632 O O . ILE A 1 80 ? -3.925 -9.392 -8.597 1.00 98.00 80 ILE A O 1
ATOM 636 N N . GLU A 1 81 ? -5.810 -8.405 -9.347 1.00 98.00 81 GLU A N 1
ATOM 637 C CA . GLU A 1 81 ? -5.284 -7.043 -9.376 1.00 98.00 81 GLU A CA 1
ATOM 638 C C . GLU A 1 81 ? -5.100 -6.493 -7.956 1.00 98.00 81 GLU A C 1
ATOM 640 O O . GLU A 1 81 ? -6.011 -6.673 -7.131 1.00 98.00 81 GLU A O 1
ATOM 645 N N . PRO A 1 82 ? -3.986 -5.794 -7.664 1.00 98.00 82 PRO A N 1
ATOM 646 C CA . PRO A 1 82 ? -3.883 -5.036 -6.433 1.00 98.00 82 PRO A CA 1
ATOM 647 C C . PRO A 1 82 ? -4.975 -3.972 -6.362 1.00 98.00 82 PRO A C 1
ATOM 649 O O . PRO A 1 82 ? -5.423 -3.415 -7.365 1.00 98.00 82 PRO A O 1
ATOM 652 N N . LEU A 1 83 ? -5.406 -3.658 -5.139 1.00 98.31 83 LEU A N 1
ATOM 653 C CA . LEU A 1 83 ? -6.290 -2.515 -4.905 1.00 98.31 83 LEU A CA 1
ATOM 654 C C . LEU A 1 83 ? -5.599 -1.216 -5.328 1.00 98.31 83 LEU A C 1
ATOM 656 O O . LEU A 1 83 ? -6.248 -0.282 -5.802 1.00 98.31 83 LEU A O 1
ATOM 660 N N . LYS A 1 84 ? -4.285 -1.158 -5.110 1.00 97.94 84 LYS A N 1
ATOM 661 C CA . LYS A 1 84 ? -3.439 -0.046 -5.503 1.00 97.94 84 LYS A CA 1
ATOM 662 C C . LYS A 1 84 ? -2.000 -0.499 -5.655 1.00 97.94 84 LYS A C 1
ATOM 664 O O . LYS A 1 84 ? -1.482 -1.133 -4.741 1.00 97.94 84 LYS A O 1
ATOM 669 N N . ASP A 1 85 ? -1.361 -0.068 -6.731 1.00 97.50 85 ASP A N 1
ATOM 670 C CA . ASP A 1 85 ? 0.087 -0.069 -6.866 1.00 97.50 85 ASP A CA 1
ATOM 671 C C . ASP A 1 85 ? 0.678 1.330 -6.591 1.00 97.50 85 ASP A C 1
ATOM 673 O O . ASP A 1 85 ? 0.001 2.375 -6.644 1.00 97.50 85 ASP A O 1
ATOM 677 N N . PHE A 1 86 ? 1.965 1.323 -6.271 1.00 96.50 86 PHE A N 1
ATOM 678 C CA . PHE A 1 86 ? 2.832 2.476 -6.111 1.00 96.50 86 PHE A CA 1
ATOM 679 C C . PHE A 1 86 ? 4.065 2.251 -6.984 1.00 96.50 86 PHE A C 1
ATOM 681 O O . PHE A 1 86 ? 5.023 1.574 -6.602 1.00 96.50 86 PHE A O 1
ATOM 688 N N . THR A 1 87 ? 4.012 2.822 -8.183 1.00 94.50 87 THR A N 1
ATOM 689 C CA . THR A 1 87 ? 5.126 2.860 -9.127 1.00 94.50 87 THR A CA 1
ATOM 690 C C . THR A 1 87 ? 5.352 4.316 -9.517 1.00 94.50 87 THR A C 1
ATOM 692 O O . THR A 1 87 ? 4.578 4.858 -10.312 1.00 94.50 87 THR A O 1
ATOM 695 N N . PRO A 1 88 ? 6.363 4.994 -8.958 1.00 93.06 88 PRO A N 1
ATOM 696 C CA . PRO A 1 88 ? 7.453 4.488 -8.104 1.00 93.06 88 PRO A CA 1
ATOM 697 C C . PRO A 1 88 ? 7.029 4.057 -6.683 1.00 93.06 88 PRO A C 1
ATOM 699 O O . PRO A 1 88 ? 5.954 4.415 -6.202 1.00 93.06 88 PRO A O 1
ATOM 702 N N . ALA A 1 89 ? 7.873 3.231 -6.051 1.00 94.25 89 ALA A N 1
ATOM 703 C CA . ALA A 1 89 ? 7.618 2.589 -4.759 1.00 94.25 89 ALA A CA 1
ATOM 704 C C . ALA A 1 89 ? 7.836 3.561 -3.602 1.00 94.25 89 ALA A C 1
ATOM 706 O O . ALA A 1 89 ? 8.832 4.273 -3.568 1.00 94.25 89 ALA A O 1
ATOM 707 N N . ILE A 1 90 ? 6.955 3.497 -2.605 1.00 96.31 90 ILE A N 1
ATOM 708 C CA . ILE A 1 90 ? 6.955 4.422 -1.463 1.00 96.31 90 ILE A CA 1
ATOM 709 C C . ILE A 1 90 ? 7.689 3.875 -0.234 1.00 96.31 90 ILE A C 1
ATOM 711 O O . ILE A 1 90 ? 7.618 4.452 0.857 1.00 96.31 90 ILE A O 1
ATOM 715 N N . GLY A 1 91 ? 8.317 2.703 -0.351 1.00 95.56 91 GLY A N 1
ATOM 716 C CA . GLY A 1 91 ? 8.797 1.957 0.805 1.00 95.56 91 GLY A CA 1
ATOM 717 C C . GLY A 1 91 ? 7.630 1.648 1.741 1.00 95.56 91 GLY A C 1
ATOM 718 O O . GLY A 1 91 ? 7.621 2.100 2.886 1.00 95.56 91 GLY A O 1
ATOM 719 N N . ILE A 1 92 ? 6.624 0.945 1.222 1.00 97.56 92 ILE A N 1
ATOM 720 C CA . ILE A 1 92 ? 5.345 0.705 1.886 1.00 97.56 92 ILE A CA 1
ATOM 721 C C . ILE A 1 92 ? 5.511 -0.043 3.216 1.00 97.56 92 ILE A C 1
ATOM 723 O O . ILE A 1 92 ? 6.229 -1.036 3.319 1.00 97.56 92 ILE A O 1
ATOM 727 N N . ALA A 1 93 ? 4.850 0.443 4.262 1.00 97.19 93 ALA A N 1
ATOM 728 C CA . ALA A 1 93 ? 4.910 -0.125 5.605 1.00 97.19 93 ALA A CA 1
ATOM 729 C C . ALA A 1 93 ? 3.649 -0.961 5.923 1.00 97.19 93 ALA A C 1
ATOM 731 O O . ALA A 1 93 ? 2.764 -1.127 5.072 1.00 97.19 93 ALA A O 1
ATOM 732 N N . PRO A 1 94 ? 3.522 -1.529 7.138 1.00 96.19 94 PRO A N 1
ATOM 733 C CA . PRO A 1 94 ? 2.287 -2.168 7.567 1.00 96.19 94 PRO A CA 1
ATOM 734 C C . PRO A 1 94 ? 1.065 -1.239 7.470 1.00 96.19 94 PRO A C 1
ATOM 736 O O . PRO A 1 94 ? 1.134 -0.031 7.694 1.00 96.19 94 PRO A O 1
ATOM 739 N N . ILE A 1 95 ? -0.067 -1.850 7.133 1.00 98.19 95 ILE A N 1
ATOM 740 C CA . ILE A 1 95 ? -1.383 -1.224 6.991 1.00 98.19 95 ILE A CA 1
ATOM 741 C C . ILE A 1 95 ? -2.234 -1.442 8.243 1.00 98.19 95 ILE A C 1
ATOM 743 O O . ILE A 1 95 ? -2.201 -2.524 8.833 1.00 98.19 95 ILE A O 1
ATOM 747 N N . ILE A 1 96 ? -3.050 -0.448 8.588 1.00 98.44 96 ILE A N 1
ATOM 748 C CA . ILE A 1 96 ? -4.177 -0.579 9.521 1.00 98.44 96 ILE A CA 1
ATOM 749 C C . ILE A 1 96 ? -5.468 -0.124 8.840 1.00 98.44 96 ILE A C 1
ATOM 751 O O . ILE A 1 96 ? -5.435 0.681 7.909 1.00 98.44 96 ILE A O 1
ATOM 755 N N . GLU A 1 97 ? -6.608 -0.603 9.330 1.00 98.12 97 GLU A N 1
ATOM 756 C CA . GLU A 1 97 ? -7.931 -0.137 8.913 1.00 98.12 97 GLU A CA 1
ATOM 757 C C . GLU A 1 97 ? -8.701 0.364 10.137 1.00 98.12 97 GLU A C 1
ATOM 759 O O . GLU A 1 97 ? -8.734 -0.295 11.176 1.00 98.12 97 GLU A O 1
ATOM 764 N N . THR A 1 98 ? -9.255 1.573 10.043 1.00 97.38 98 THR A N 1
ATOM 765 C CA . THR A 1 98 ? -10.154 2.130 11.059 1.00 97.38 98 THR A CA 1
ATOM 766 C C . THR A 1 98 ? -10.906 3.335 10.517 1.00 97.38 98 THR A C 1
ATOM 768 O O . THR A 1 98 ? -10.319 4.313 10.059 1.00 97.38 98 THR A O 1
ATOM 771 N N . ASN A 1 99 ? -12.226 3.333 10.637 1.00 96.31 99 ASN A N 1
ATOM 772 C CA . ASN A 1 99 ? -13.042 4.500 10.308 1.00 96.31 99 ASN A CA 1
ATOM 773 C C . ASN A 1 99 ? -13.313 5.425 11.504 1.00 96.31 99 ASN A C 1
ATOM 775 O O . ASN A 1 99 ? -13.840 6.528 11.327 1.00 96.31 99 ASN A O 1
ATOM 779 N N . GLU A 1 100 ? -12.931 4.987 12.705 1.00 96.75 100 GLU A N 1
ATOM 780 C CA . GLU A 1 100 ? -13.168 5.704 13.954 1.00 96.75 100 GLU A CA 1
ATOM 781 C C . GLU A 1 100 ? -12.285 6.947 14.053 1.00 96.75 100 GLU A C 1
ATOM 783 O O . GLU A 1 100 ? -12.756 7.973 14.541 1.00 96.75 100 GLU A O 1
ATOM 788 N N . PHE A 1 101 ? -11.055 6.884 13.514 1.00 97.12 101 PHE A N 1
ATOM 789 C CA . PHE A 1 101 ? -10.090 7.984 13.579 1.00 97.12 101 PHE A CA 1
ATOM 790 C C . PHE A 1 101 ? -10.692 9.298 13.077 1.00 97.12 101 PHE A C 1
ATOM 792 O O . PHE A 1 101 ? -10.734 10.260 13.835 1.00 97.12 101 PHE A O 1
ATOM 799 N N . ILE A 1 102 ? -11.232 9.298 11.852 1.00 96.12 102 ILE A N 1
ATOM 800 C CA . ILE A 1 102 ? -11.841 10.458 11.169 1.00 96.12 102 ILE A CA 1
ATOM 801 C C . ILE A 1 102 ? -13.375 10.485 11.213 1.00 96.12 102 ILE A C 1
ATOM 803 O O . ILE A 1 102 ? -13.990 11.255 10.480 1.00 96.12 102 ILE A O 1
ATOM 807 N N . HIS A 1 103 ? -14.000 9.659 12.057 1.00 95.06 103 HIS A N 1
ATOM 808 C CA . HIS A 1 103 ? -15.457 9.586 12.217 1.00 95.06 103 HIS A CA 1
ATOM 809 C C . HIS A 1 103 ? -16.234 9.425 10.892 1.00 95.06 103 HIS A C 1
ATOM 811 O O . HIS A 1 103 ? -17.197 10.148 10.629 1.00 95.06 103 HIS A O 1
ATOM 817 N N . LEU A 1 104 ? -15.844 8.450 10.061 1.00 94.94 104 LEU A N 1
ATOM 818 C CA . LEU A 1 104 ? -16.539 8.108 8.810 1.00 94.94 104 LEU A CA 1
ATOM 819 C C . LEU A 1 104 ? -17.291 6.771 8.923 1.00 94.94 104 LEU A C 1
ATOM 821 O O . LEU A 1 104 ? -16.833 5.760 8.386 1.00 94.94 104 LEU A O 1
ATOM 825 N N . PRO A 1 105 ? -18.453 6.722 9.599 1.00 93.06 105 PRO A N 1
ATOM 826 C CA . PRO A 1 105 ? -19.168 5.468 9.808 1.00 93.06 105 PRO A CA 1
ATOM 827 C C . PRO A 1 105 ? -19.513 4.783 8.477 1.00 93.06 105 PRO A C 1
ATOM 829 O O . PRO A 1 105 ? -19.826 5.439 7.482 1.00 93.06 105 PRO A O 1
ATOM 832 N N . ASN A 1 106 ? -19.499 3.448 8.477 1.00 90.69 106 ASN A N 1
ATOM 833 C CA . ASN A 1 106 ? -19.791 2.586 7.318 1.00 90.69 106 ASN A CA 1
ATOM 834 C C . ASN A 1 106 ? -18.800 2.695 6.146 1.00 90.69 106 ASN A C 1
ATOM 836 O O . ASN A 1 106 ? -19.063 2.170 5.062 1.00 90.69 106 ASN A O 1
ATOM 840 N N . LYS A 1 107 ? -17.664 3.366 6.338 1.00 96.19 107 LYS A N 1
ATOM 841 C CA . LYS A 1 107 ? -16.536 3.330 5.406 1.00 96.19 107 LYS A CA 1
ATOM 842 C C . LYS A 1 107 ? -15.440 2.433 5.960 1.00 96.19 107 LYS A C 1
ATOM 844 O O . LYS A 1 107 ? -15.350 2.263 7.171 1.00 96.19 107 LYS A O 1
ATOM 849 N N . LYS A 1 108 ? -14.618 1.884 5.065 1.00 98.00 108 LYS A N 1
ATOM 850 C CA . LYS A 1 108 ? -13.299 1.355 5.420 1.00 98.00 108 LYS A CA 1
ATOM 851 C C . LYS A 1 108 ? -12.273 2.422 5.108 1.00 98.00 108 LYS A C 1
ATOM 853 O O . LYS A 1 108 ? -12.315 2.999 4.016 1.00 98.00 108 LYS A O 1
ATOM 858 N N . VAL A 1 109 ? -11.398 2.703 6.063 1.00 98.50 109 VAL A N 1
ATOM 859 C CA . VAL A 1 109 ? -10.346 3.707 5.889 1.00 98.50 109 VAL A CA 1
ATOM 860 C C . VAL A 1 109 ? -9.017 3.069 6.231 1.00 98.50 109 VAL A C 1
ATOM 862 O O . VAL A 1 109 ? -8.771 2.700 7.377 1.00 98.50 109 VAL A O 1
ATOM 865 N N . LEU A 1 110 ? -8.183 2.919 5.211 1.00 98.69 110 LEU A N 1
ATOM 866 C CA . LEU A 1 110 ? -6.852 2.355 5.326 1.00 98.69 110 LEU A CA 1
ATOM 867 C C . LEU A 1 110 ? -5.863 3.472 5.640 1.00 98.69 110 LEU A C 1
ATOM 869 O O . LEU A 1 110 ? -5.927 4.548 5.040 1.00 98.69 110 LEU A O 1
ATOM 873 N N . TYR A 1 111 ? -4.928 3.188 6.534 1.00 98.56 111 TYR A N 1
ATOM 874 C CA . TYR A 1 111 ? -3.745 4.009 6.758 1.00 98.56 111 TYR A CA 1
ATOM 875 C C . TYR A 1 111 ? -2.524 3.145 6.510 1.00 98.56 111 TYR A C 1
ATOM 877 O O . TYR A 1 111 ? -2.475 2.002 6.966 1.00 98.56 111 TYR A O 1
ATOM 885 N N . VAL A 1 112 ? -1.553 3.688 5.785 1.00 98.12 112 VAL A N 1
ATOM 886 C CA . VAL A 1 112 ? -0.301 3.005 5.459 1.00 98.12 112 VAL A CA 1
ATOM 887 C C . VAL A 1 112 ? 0.851 3.976 5.661 1.00 98.12 112 VAL A C 1
ATOM 889 O O . VAL A 1 112 ? 0.794 5.104 5.174 1.00 98.12 112 VAL A O 1
ATOM 892 N N . GLY A 1 113 ? 1.874 3.555 6.401 1.00 97.44 113 GLY A N 1
ATOM 893 C CA . GLY A 1 113 ? 3.117 4.312 6.513 1.00 97.44 113 GLY A CA 1
ATOM 894 C C . GLY A 1 113 ? 3.954 4.198 5.240 1.00 97.44 113 GLY A C 1
ATOM 895 O O . GLY A 1 113 ? 3.924 3.174 4.557 1.00 97.44 113 GLY A O 1
A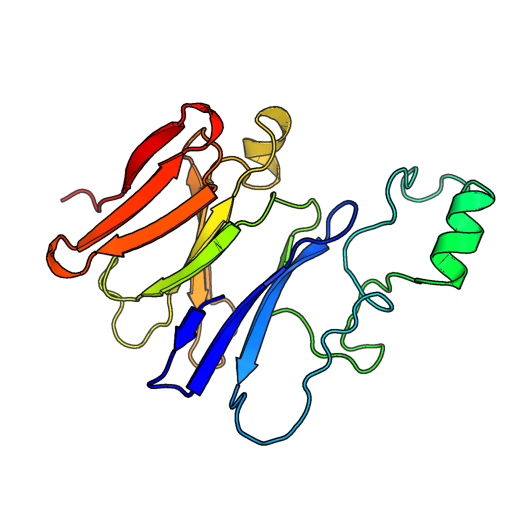TOM 896 N N . SER A 1 114 ? 4.706 5.245 4.930 1.00 96.88 114 SER A N 1
ATOM 897 C CA . SER A 1 114 ? 5.695 5.255 3.859 1.00 96.88 114 SER A CA 1
ATOM 898 C C . SER A 1 114 ? 7.076 5.576 4.424 1.00 96.88 114 SER A C 1
ATOM 900 O O . SER A 1 114 ? 7.245 6.448 5.284 1.00 96.88 114 SER A O 1
ATOM 902 N N . MET A 1 115 ? 8.076 4.857 3.923 1.00 95.31 115 MET A N 1
ATOM 903 C CA . MET A 1 115 ? 9.453 4.930 4.389 1.00 95.31 115 MET A CA 1
ATOM 904 C C . MET A 1 115 ? 10.436 5.317 3.297 1.00 95.31 115 MET A C 1
ATOM 906 O O . MET A 1 115 ? 11.620 5.123 3.529 1.00 95.31 115 MET A O 1
ATOM 910 N N . GLY A 1 116 ? 10.005 5.755 2.115 1.00 87.19 116 GLY A N 1
ATOM 911 C CA . GLY A 1 116 ? 10.911 6.077 1.011 1.00 87.19 116 GLY A CA 1
ATOM 912 C C . GLY A 1 116 ? 11.925 7.196 1.319 1.00 87.19 116 GLY A C 1
ATOM 913 O O . GLY A 1 116 ? 12.328 7.418 2.463 1.00 87.19 116 GLY A O 1
ATOM 914 N N . TRP A 1 117 ? 12.411 7.887 0.299 1.00 84.12 117 TRP A N 1
ATOM 915 C CA . TRP A 1 117 ? 13.526 8.825 0.445 1.00 84.12 117 TRP A CA 1
ATOM 916 C C . TRP A 1 117 ? 13.056 10.281 0.375 1.00 84.12 117 TRP A C 1
ATOM 918 O O . TRP A 1 117 ? 12.091 10.619 -0.305 1.00 84.12 117 TRP A O 1
ATOM 928 N N . GLU A 1 118 ? 13.754 11.178 1.081 1.00 74.69 118 GLU A N 1
ATOM 929 C CA . GLU A 1 118 ? 13.387 12.605 1.166 1.00 74.69 118 GLU A CA 1
ATOM 930 C C . GLU A 1 118 ? 13.295 13.278 -0.21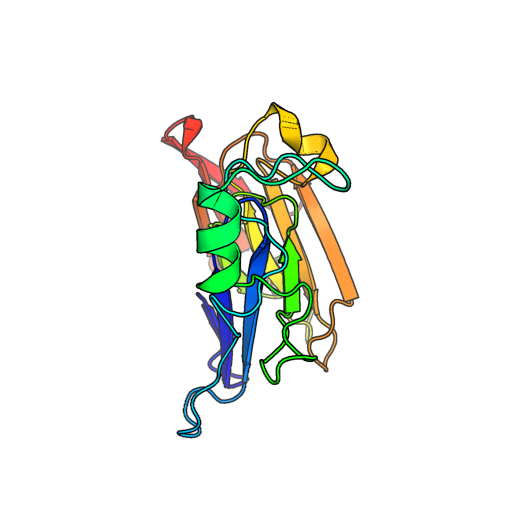1 1.00 74.69 118 GLU A C 1
ATOM 932 O O . GLU A 1 118 ? 12.438 14.133 -0.445 1.00 74.69 118 GLU A O 1
ATOM 937 N N . GLU A 1 119 ? 14.138 12.841 -1.143 1.00 73.44 119 GLU A N 1
ATOM 938 C CA . GLU A 1 119 ? 14.219 13.352 -2.512 1.00 73.44 119 GLU A CA 1
ATOM 939 C C . GLU A 1 119 ? 12.907 13.156 -3.297 1.00 73.44 119 GLU A C 1
ATOM 941 O O . GLU A 1 119 ? 12.582 13.962 -4.172 1.00 73.44 119 GLU A O 1
ATOM 946 N N . ASN A 1 120 ? 12.104 12.159 -2.916 1.00 66.25 120 ASN A N 1
ATOM 947 C CA . ASN A 1 120 ? 10.912 11.713 -3.637 1.00 66.25 120 ASN A CA 1
ATOM 948 C C . ASN A 1 120 ? 9.589 12.086 -2.945 1.00 66.25 120 ASN A C 1
ATOM 950 O O . ASN A 1 120 ? 8.504 11.869 -3.495 1.00 66.25 120 ASN A O 1
ATOM 954 N N . TRP A 1 121 ? 9.648 12.728 -1.771 1.00 63.22 121 TRP A N 1
ATOM 955 C CA . TRP A 1 121 ? 8.475 13.002 -0.926 1.00 63.22 121 TRP A CA 1
ATOM 956 C C . TRP A 1 121 ? 7.346 13.748 -1.663 1.00 63.22 121 TRP A C 1
ATOM 958 O O . TRP A 1 121 ? 6.170 13.422 -1.505 1.00 63.22 121 TRP A O 1
ATOM 968 N N . ARG A 1 122 ? 7.683 14.727 -2.519 1.00 60.72 122 ARG A N 1
ATOM 969 C CA . ARG A 1 122 ? 6.684 15.542 -3.242 1.00 60.72 122 ARG A CA 1
ATOM 970 C C . ARG A 1 122 ? 6.052 14.843 -4.444 1.00 60.72 122 ARG A C 1
ATOM 972 O O . ARG A 1 122 ? 5.042 15.336 -4.940 1.00 60.72 122 ARG A O 1
ATOM 979 N N . ILE A 1 123 ? 6.673 13.780 -4.949 1.00 68.00 123 ILE A N 1
ATOM 980 C CA . ILE A 1 123 ? 6.290 13.132 -6.208 1.00 68.00 123 ILE A CA 1
ATOM 981 C C . ILE A 1 123 ? 5.497 11.854 -5.916 1.00 68.00 123 ILE A C 1
ATOM 983 O O . ILE A 1 123 ? 4.467 11.618 -6.541 1.00 68.00 123 ILE A O 1
ATOM 987 N N . GLU A 1 124 ? 5.944 11.074 -4.933 1.00 78.94 124 GLU A N 1
ATOM 988 C CA . GLU A 1 124 ? 5.519 9.678 -4.739 1.00 78.94 124 GLU A CA 1
ATOM 989 C C . GLU A 1 124 ? 4.671 9.509 -3.466 1.00 78.94 124 GLU A C 1
ATOM 991 O O . GLU A 1 124 ? 3.830 8.612 -3.371 1.00 78.94 124 GLU A O 1
ATOM 996 N N . GLY A 1 125 ? 4.820 10.439 -2.516 1.00 91.00 125 GLY A N 1
ATOM 997 C CA . GLY A 1 125 ? 4.231 10.343 -1.183 1.00 91.00 125 GLY A CA 1
ATOM 998 C C . GLY A 1 125 ? 5.181 9.767 -0.137 1.00 91.00 125 GLY A C 1
ATOM 999 O O . GLY A 1 125 ? 4.718 9.316 0.904 1.00 91.00 125 GLY A O 1
ATOM 1000 N N . ASP A 1 126 ? 6.492 9.805 -0.370 1.00 94.44 126 ASP A N 1
ATOM 1001 C CA . ASP A 1 126 ? 7.469 9.318 0.604 1.00 94.44 126 ASP A CA 1
ATOM 1002 C C . ASP A 1 126 ? 7.405 10.048 1.951 1.00 94.44 126 ASP A C 1
ATOM 1004 O O . ASP A 1 126 ? 6.962 11.198 2.043 1.00 94.44 126 ASP A O 1
ATOM 1008 N N . LEU A 1 127 ? 7.884 9.379 3.007 1.00 95.56 127 LEU A N 1
ATOM 1009 C CA . LEU A 1 127 ? 7.995 9.942 4.360 1.00 95.56 127 LEU A CA 1
ATOM 1010 C C . LEU A 1 127 ? 6.649 10.465 4.896 1.00 95.56 127 LEU A C 1
ATOM 1012 O O . LEU A 1 127 ? 6.540 11.568 5.452 1.00 95.56 127 LEU A O 1
ATOM 1016 N N . SER A 1 128 ? 5.589 9.692 4.669 1.00 96.31 128 SER A N 1
ATOM 1017 C CA . SER A 1 128 ? 4.212 10.125 4.889 1.00 96.31 128 SER A CA 1
ATOM 1018 C C . SER A 1 128 ? 3.320 9.012 5.447 1.00 96.31 128 SER A C 1
ATOM 1020 O O . SER A 1 128 ? 3.738 7.865 5.626 1.00 96.31 128 SER A O 1
ATOM 1022 N N . ILE A 1 129 ? 2.063 9.362 5.722 1.00 97.56 129 ILE A N 1
ATOM 1023 C CA . ILE A 1 129 ? 0.970 8.402 5.882 1.00 97.56 129 ILE A CA 1
ATOM 1024 C C . ILE A 1 129 ? 0.011 8.555 4.707 1.00 97.56 129 ILE A C 1
ATOM 1026 O O . ILE A 1 129 ? -0.511 9.640 4.445 1.00 97.56 129 ILE A O 1
ATOM 1030 N N . HIS A 1 130 ? -0.286 7.445 4.044 1.00 97.88 130 HIS A N 1
ATOM 1031 C CA . HIS A 1 130 ? -1.299 7.357 3.003 1.00 97.88 130 HIS A CA 1
ATOM 1032 C C . HIS A 1 130 ? -2.633 6.979 3.649 1.00 97.88 130 HIS A C 1
ATOM 1034 O O . HIS A 1 130 ? -2.774 5.880 4.181 1.00 97.88 130 HIS A O 1
ATOM 1040 N N . GLN A 1 131 ? -3.612 7.882 3.598 1.00 98.19 131 GLN A N 1
ATOM 1041 C CA . GLN A 1 131 ? -4.994 7.631 4.003 1.00 98.19 131 GLN A CA 1
ATOM 1042 C C . GLN A 1 131 ? -5.830 7.302 2.763 1.00 98.19 131 GLN A C 1
ATOM 1044 O O . GLN A 1 131 ? -5.949 8.129 1.858 1.00 98.19 131 GLN A O 1
ATOM 1049 N N . ILE A 1 132 ? -6.452 6.126 2.733 1.00 98.62 132 ILE A N 1
ATOM 1050 C CA . ILE A 1 132 ? -7.241 5.646 1.594 1.00 98.62 132 ILE A CA 1
ATOM 1051 C C . ILE A 1 132 ? -8.647 5.292 2.076 1.00 98.62 132 ILE A C 1
ATOM 1053 O O . ILE A 1 132 ? -8.823 4.419 2.921 1.00 98.62 132 ILE A O 1
ATOM 1057 N N . ILE A 1 133 ? -9.659 5.967 1.538 1.00 98.62 133 ILE A N 1
ATOM 1058 C CA . ILE A 1 133 ? -11.068 5.714 1.854 1.00 98.62 133 ILE A CA 1
ATOM 1059 C C . ILE A 1 133 ? -11.658 4.839 0.756 1.00 98.62 133 ILE A C 1
ATOM 1061 O O . ILE A 1 133 ? -11.554 5.172 -0.426 1.00 98.62 133 ILE A O 1
ATOM 1065 N N . LEU A 1 134 ? -12.315 3.747 1.146 1.00 98.56 134 LEU A N 1
ATOM 1066 C CA . LEU A 1 134 ? -12.927 2.808 0.210 1.00 98.56 134 LEU A CA 1
ATOM 1067 C C . LEU A 1 134 ? -14.438 3.027 0.058 1.00 98.56 134 LEU A C 1
ATOM 1069 O O . LEU A 1 134 ? -15.150 3.414 0.992 1.00 98.56 134 LEU A O 1
ATOM 1073 N N . ASN A 1 135 ? -14.944 2.735 -1.135 1.00 97.56 135 ASN A N 1
ATOM 1074 C CA . ASN A 1 135 ? -16.361 2.512 -1.389 1.00 97.56 135 ASN A CA 1
ATOM 1075 C C . ASN A 1 135 ? -16.808 1.149 -0.839 1.00 97.56 135 ASN A C 1
ATOM 1077 O O . ASN A 1 135 ? -16.001 0.325 -0.412 1.00 97.56 135 ASN A O 1
ATOM 1081 N N . SER A 1 136 ? -18.120 0.902 -0.836 1.00 94.81 136 SER A N 1
ATOM 1082 C CA . SER A 1 136 ? -18.685 -0.371 -0.365 1.00 94.81 136 SER A CA 1
ATOM 1083 C C . SER A 1 136 ? -18.268 -1.574 -1.217 1.00 94.81 136 SER A C 1
ATOM 1085 O O . SER A 1 136 ? -18.276 -2.694 -0.725 1.00 94.81 136 SER A O 1
ATOM 1087 N N . ASP A 1 137 ? -17.908 -1.345 -2.481 1.00 95.81 137 ASP A N 1
ATOM 1088 C CA . ASP A 1 137 ? -17.359 -2.346 -3.405 1.00 95.81 137 ASP A CA 1
ATOM 1089 C C . ASP A 1 137 ? -15.827 -2.480 -3.306 1.00 95.81 137 ASP A C 1
ATOM 1091 O O . ASP A 1 137 ? -15.214 -3.147 -4.135 1.00 95.81 137 ASP A O 1
ATOM 1095 N N . LEU A 1 138 ? -15.218 -1.856 -2.289 1.00 96.75 138 LEU A N 1
ATOM 1096 C CA . LEU A 1 138 ? -13.779 -1.823 -2.018 1.00 96.75 138 LEU A CA 1
ATOM 1097 C C . LEU A 1 138 ? -12.944 -1.071 -3.063 1.00 96.75 138 LEU A C 1
ATOM 1099 O O . LEU A 1 138 ? -11.724 -1.070 -2.956 1.00 96.75 138 LEU A O 1
ATOM 1103 N N . THR A 1 139 ? -13.566 -0.366 -4.014 1.00 97.19 139 THR A N 1
ATOM 1104 C CA . THR A 1 139 ? -12.851 0.584 -4.882 1.00 97.19 139 THR A CA 1
ATOM 1105 C C . THR A 1 139 ? -12.381 1.809 -4.091 1.00 97.19 139 THR A C 1
ATOM 1107 O O . THR A 1 139 ? -12.992 2.191 -3.089 1.00 97.19 139 THR A O 1
ATOM 1110 N N . ILE A 1 140 ? -11.297 2.454 -4.531 1.00 98.50 140 ILE A N 1
ATOM 1111 C CA . ILE A 1 140 ? -10.782 3.669 -3.883 1.00 98.50 140 ILE A CA 1
ATOM 1112 C C . ILE A 1 140 ? -11.709 4.846 -4.189 1.00 98.50 140 ILE A C 1
ATOM 1114 O O . ILE A 1 140 ? -11.877 5.238 -5.341 1.00 98.50 140 ILE A O 1
ATOM 1118 N N . ALA A 1 141 ? -12.285 5.428 -3.139 1.00 98.19 141 ALA A N 1
ATOM 1119 C CA . ALA A 1 141 ? -13.085 6.645 -3.221 1.00 98.19 141 ALA A CA 1
ATOM 1120 C C . ALA A 1 141 ? -12.215 7.903 -3.100 1.00 98.19 141 ALA A C 1
ATOM 1122 O O . ALA A 1 141 ? -12.447 8.892 -3.790 1.00 98.19 141 ALA A O 1
ATOM 1123 N N . GLU A 1 142 ? -11.223 7.872 -2.207 1.00 98.25 142 GLU A N 1
ATOM 1124 C CA . GLU A 1 142 ? -10.308 8.985 -1.963 1.00 98.25 142 GLU A CA 1
ATOM 1125 C C . GLU A 1 142 ? -8.942 8.465 -1.498 1.00 98.25 142 GLU A C 1
ATOM 1127 O O . GLU A 1 142 ? -8.869 7.517 -0.716 1.00 98.25 142 GLU A O 1
ATOM 1132 N N . HIS A 1 143 ? -7.864 9.118 -1.936 1.00 97.75 143 HIS A N 1
ATOM 1133 C CA . HIS A 1 143 ? -6.503 8.895 -1.448 1.00 97.75 143 HIS A CA 1
ATOM 1134 C C . HIS A 1 143 ? -5.880 10.243 -1.066 1.00 97.75 143 HIS A C 1
ATOM 1136 O O . HIS A 1 143 ? -5.758 11.141 -1.895 1.00 97.75 143 HIS A O 1
ATOM 1142 N N . LYS A 1 144 ? -5.519 10.387 0.211 1.00 96.19 144 LYS A N 1
ATOM 1143 C CA . LYS A 1 144 ? -4.852 11.556 0.793 1.00 96.19 144 LYS A CA 1
ATOM 1144 C C . LYS A 1 144 ? -3.472 11.164 1.308 1.00 96.19 144 LYS A C 1
ATOM 1146 O O . LYS A 1 144 ? -3.298 10.081 1.861 1.00 96.19 144 LYS A O 1
ATOM 1151 N N . ILE A 1 145 ? -2.516 12.075 1.172 1.00 96.00 145 ILE A N 1
ATOM 1152 C CA . ILE A 1 145 ? -1.152 11.925 1.683 1.00 96.00 145 ILE A CA 1
ATOM 1153 C C . ILE A 1 145 ? -0.979 12.917 2.832 1.00 96.00 145 ILE A C 1
ATOM 1155 O O . ILE A 1 145 ? -1.244 14.109 2.668 1.00 96.00 145 ILE A O 1
ATOM 1159 N N . ILE A 1 146 ? -0.570 12.417 3.996 1.00 95.31 146 ILE A N 1
ATOM 1160 C CA . ILE A 1 146 ? -0.306 13.203 5.202 1.00 95.31 146 ILE A CA 1
ATOM 1161 C C . ILE A 1 146 ? 1.215 13.259 5.383 1.00 95.31 146 ILE A C 1
ATOM 1163 O O . ILE A 1 146 ? 1.806 12.262 5.804 1.00 95.31 146 ILE A O 1
ATOM 1167 N N . PRO A 1 147 ? 1.859 14.392 5.063 1.00 94.56 147 PRO A N 1
ATOM 1168 C CA . PRO A 1 147 ? 3.306 14.535 5.170 1.00 94.56 147 PRO A CA 1
ATOM 1169 C C . PRO A 1 147 ? 3.755 14.402 6.622 1.00 94.56 147 PRO A C 1
ATOM 1171 O O . PRO A 1 147 ? 3.252 15.130 7.478 1.00 94.56 147 PRO A O 1
ATOM 1174 N N . ILE A 1 148 ? 4.711 13.513 6.892 1.00 95.06 148 ILE A N 1
ATOM 1175 C CA . ILE A 1 148 ? 5.339 13.392 8.215 1.00 95.06 148 ILE A CA 1
ATOM 1176 C C . ILE A 1 148 ? 6.771 13.936 8.175 1.00 95.06 148 ILE A C 1
ATOM 1178 O O . ILE A 1 148 ? 7.213 14.554 9.140 1.00 95.06 148 ILE A O 1
ATOM 1182 N N . GLY A 1 149 ? 7.467 13.769 7.044 1.00 93.75 149 GLY A N 1
ATOM 1183 C CA . GLY A 1 149 ? 8.869 14.164 6.879 1.00 93.75 149 GLY A CA 1
ATOM 1184 C C . GLY A 1 149 ? 9.852 13.181 7.518 1.00 93.75 149 GLY A C 1
ATOM 1185 O O . GLY A 1 149 ? 11.025 13.498 7.663 1.00 93.75 149 GLY A O 1
ATOM 1186 N N . GLU A 1 150 ? 9.373 11.996 7.899 1.00 94.88 150 GLU A N 1
ATOM 1187 C CA . GLU A 1 150 ? 10.136 10.924 8.535 1.00 94.88 150 GLU A CA 1
ATOM 1188 C C . GLU A 1 150 ? 9.696 9.566 7.986 1.00 94.88 150 GLU A C 1
ATOM 1190 O O . GLU A 1 150 ? 8.554 9.406 7.549 1.00 94.88 150 GLU A O 1
ATOM 1195 N N . ARG A 1 151 ? 10.582 8.567 8.048 1.00 96.75 151 ARG A N 1
ATOM 1196 C CA . ARG A 1 151 ? 10.269 7.194 7.635 1.00 96.75 151 ARG A CA 1
ATOM 1197 C C . ARG A 1 151 ? 9.263 6.574 8.606 1.00 96.75 151 ARG A C 1
ATOM 1199 O O . ARG A 1 151 ? 9.623 6.239 9.738 1.00 96.75 151 ARG A O 1
ATOM 1206 N N . VAL A 1 152 ? 8.015 6.402 8.172 1.00 97.88 152 VAL A N 1
ATOM 1207 C CA . VAL A 1 152 ? 6.936 5.844 9.000 1.00 97.88 152 VAL A CA 1
ATOM 1208 C C . VAL A 1 152 ? 6.957 4.323 8.892 1.00 97.88 152 VAL A C 1
ATOM 1210 O O . VAL A 1 152 ? 6.382 3.741 7.976 1.00 97.88 152 VAL A O 1
ATOM 1213 N N . ARG A 1 153 ? 7.656 3.674 9.824 1.00 97.62 153 ARG A N 1
ATOM 1214 C CA . ARG A 1 153 ? 7.936 2.231 9.786 1.00 97.62 153 ARG A CA 1
ATOM 1215 C C . ARG A 1 153 ? 6.796 1.376 10.317 1.00 97.62 153 ARG A C 1
ATOM 1217 O O . ARG A 1 153 ? 6.610 0.258 9.846 1.00 97.62 153 ARG A O 1
ATOM 1224 N N . ASP A 1 154 ? 6.079 1.876 11.313 1.00 97.19 154 ASP A N 1
ATOM 1225 C CA . ASP A 1 154 ? 4.943 1.176 11.902 1.00 97.19 154 ASP A CA 1
ATOM 1226 C C . ASP A 1 154 ? 3.892 2.172 12.380 1.00 97.19 154 ASP A C 1
ATOM 1228 O O . ASP A 1 154 ? 4.218 3.310 12.742 1.00 97.19 154 ASP A O 1
ATOM 1232 N N . ILE A 1 155 ? 2.636 1.737 12.373 1.00 97.38 155 ILE A N 1
ATOM 1233 C CA . ILE A 1 155 ? 1.483 2.535 12.774 1.00 97.38 155 ILE A CA 1
ATOM 1234 C C . ILE A 1 155 ? 0.508 1.679 13.577 1.00 97.38 155 ILE A C 1
ATOM 1236 O O . ILE A 1 155 ? 0.193 0.548 13.212 1.00 97.38 155 ILE A O 1
ATOM 1240 N N . ILE A 1 156 ? -0.027 2.244 14.655 1.00 97.56 156 ILE A N 1
ATOM 1241 C CA . ILE A 1 156 ? -1.098 1.616 15.431 1.00 97.56 156 ILE A CA 1
ATOM 1242 C C . ILE A 1 156 ? -2.189 2.631 15.740 1.00 97.56 156 ILE A C 1
ATOM 1244 O O . ILE A 1 156 ? -1.907 3.779 16.077 1.00 97.56 156 ILE A O 1
ATOM 1248 N N . TYR A 1 157 ? -3.445 2.204 15.660 1.00 97.94 157 TYR A N 1
ATOM 1249 C CA . TYR A 1 157 ? -4.571 3.008 16.121 1.00 97.94 157 TYR A CA 1
ATOM 1250 C C . TYR A 1 157 ? -4.897 2.684 17.580 1.00 97.94 157 TYR A C 1
ATOM 1252 O O . TYR A 1 157 ? -5.085 1.523 17.938 1.00 97.94 157 TYR A O 1
ATOM 1260 N N . VAL A 1 158 ? -4.983 3.722 18.414 1.00 97.88 158 VAL A N 1
ATOM 1261 C CA . VAL A 1 158 ? -5.355 3.632 19.830 1.00 97.88 158 VAL A CA 1
ATOM 1262 C C . VAL A 1 158 ? -6.729 4.266 20.011 1.00 97.88 158 VAL A C 1
ATOM 1264 O O . VAL A 1 158 ? -6.867 5.494 20.038 1.00 97.88 158 VAL A O 1
ATOM 1267 N N . LYS A 1 159 ? -7.748 3.413 20.130 1.00 96.00 159 LYS A N 1
ATOM 1268 C CA . LYS A 1 159 ? -9.165 3.794 20.162 1.00 96.00 159 LYS A CA 1
ATOM 1269 C C . LYS A 1 159 ? -9.509 4.700 21.342 1.00 96.00 159 LYS A C 1
ATOM 1271 O O . LYS A 1 159 ? -10.202 5.696 21.169 1.00 96.00 159 LYS A O 1
ATOM 1276 N N . GLU A 1 160 ? -8.978 4.409 22.526 1.00 96.81 160 GLU A N 1
ATOM 1277 C CA . GLU A 1 160 ? -9.261 5.145 23.765 1.00 96.81 160 GLU A CA 1
ATOM 1278 C C . GLU A 1 160 ? -8.795 6.603 23.699 1.00 96.81 160 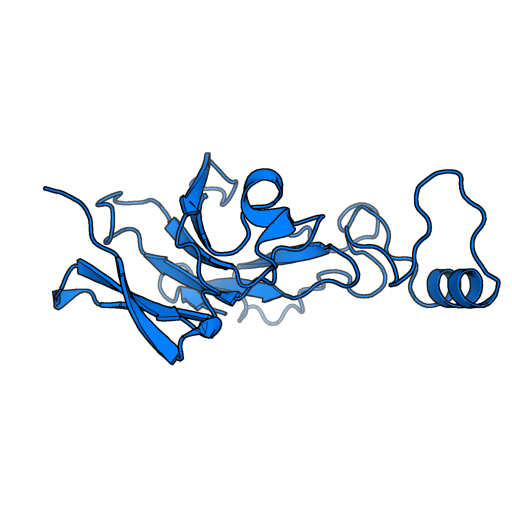GLU A C 1
ATOM 1280 O O . GLU A 1 160 ? -9.374 7.476 24.343 1.00 96.81 160 GLU A O 1
ATOM 1285 N N . LEU A 1 161 ? -7.746 6.868 22.918 1.00 96.31 161 LEU A N 1
ATOM 1286 C CA . LEU A 1 161 ? -7.188 8.205 22.722 1.00 96.31 161 LEU A CA 1
ATOM 1287 C C . LEU A 1 161 ? -7.686 8.863 21.431 1.00 96.31 161 LEU A C 1
ATOM 1289 O O . LEU A 1 161 ? -7.462 10.058 21.224 1.00 96.31 161 LEU A O 1
ATOM 1293 N N . ASN A 1 162 ? -8.315 8.080 20.554 1.00 96.81 162 ASN A N 1
ATOM 1294 C CA . ASN A 1 162 ? -8.560 8.411 19.159 1.00 96.81 162 ASN A CA 1
ATOM 1295 C C . ASN A 1 162 ? -7.310 8.997 18.465 1.00 96.81 162 ASN A C 1
ATOM 1297 O O . ASN A 1 162 ? -7.340 10.097 17.904 1.00 96.81 162 ASN A O 1
ATOM 1301 N N . LYS A 1 163 ? -6.178 8.287 18.564 1.00 97.81 163 LYS A N 1
ATOM 1302 C CA . LYS A 1 163 ? -4.886 8.681 17.970 1.00 97.81 163 LYS A CA 1
ATOM 1303 C C . LYS A 1 163 ? -4.280 7.540 17.171 1.00 97.81 163 LYS A C 1
ATOM 1305 O O . LYS A 1 163 ? -4.474 6.375 17.511 1.00 97.81 163 LYS A O 1
ATOM 1310 N N . ILE A 1 164 ? -3.492 7.888 16.159 1.00 98.19 164 ILE A N 1
ATOM 1311 C CA . ILE A 1 164 ? -2.586 6.946 15.501 1.00 98.19 164 ILE A CA 1
ATOM 1312 C C . ILE A 1 164 ? -1.179 7.217 16.037 1.00 98.19 164 ILE A C 1
ATOM 1314 O O . ILE A 1 164 ? -0.688 8.343 15.954 1.00 98.19 164 ILE A O 1
ATOM 1318 N N . LEU A 1 165 ? -0.548 6.203 16.624 1.00 98.12 165 LEU A N 1
ATOM 1319 C CA . LEU A 1 165 ? 0.850 6.260 17.044 1.00 98.12 165 LEU A CA 1
ATOM 1320 C C . LEU A 1 165 ? 1.732 5.749 15.912 1.00 98.12 165 LEU A C 1
ATOM 1322 O O . LEU A 1 165 ? 1.379 4.779 15.244 1.00 98.12 165 LEU A O 1
ATOM 1326 N N . LEU A 1 166 ? 2.869 6.407 15.720 1.00 98.12 166 LEU A N 1
ATOM 1327 C CA . LEU A 1 166 ? 3.809 6.150 14.637 1.00 98.12 166 LEU A CA 1
ATOM 1328 C C . LEU A 1 166 ? 5.157 5.764 15.227 1.00 98.12 166 LEU A C 1
ATOM 1330 O O . LEU A 1 166 ? 5.618 6.422 16.161 1.00 98.12 166 LEU A O 1
ATOM 1334 N N . PHE A 1 167 ? 5.824 4.777 14.642 1.00 98.25 167 PHE A N 1
ATOM 1335 C CA . PHE A 1 167 ? 7.257 4.594 14.838 1.00 98.25 167 PHE A CA 1
ATOM 1336 C C . PHE A 1 167 ? 8.021 5.260 13.688 1.00 98.25 167 PHE A C 1
ATOM 1338 O O . PHE A 1 167 ? 7.870 4.871 12.526 1.00 98.25 167 PHE A O 1
ATOM 1345 N N . LEU A 1 168 ? 8.817 6.278 14.023 1.00 98.06 168 LEU A N 1
ATOM 1346 C CA . LEU A 1 168 ? 9.601 7.072 13.079 1.00 98.06 168 LEU A CA 1
ATOM 1347 C C . LEU A 1 168 ? 11.044 6.568 13.084 1.00 98.06 168 LEU A C 1
ATOM 1349 O O . LEU A 1 168 ? 11.790 6.776 14.042 1.00 98.06 168 LEU A O 1
ATOM 1353 N N . GLU A 1 169 ? 11.429 5.866 12.024 1.00 96.69 169 GLU A N 1
ATOM 1354 C CA . GLU A 1 169 ? 12.672 5.091 11.992 1.00 96.69 169 GLU A CA 1
ATOM 1355 C C . GLU A 1 169 ? 13.922 5.965 11.907 1.00 96.69 169 GLU A C 1
ATOM 1357 O O . GLU A 1 169 ? 14.907 5.662 12.577 1.00 96.69 169 GLU A O 1
ATOM 1362 N N . SER A 1 170 ?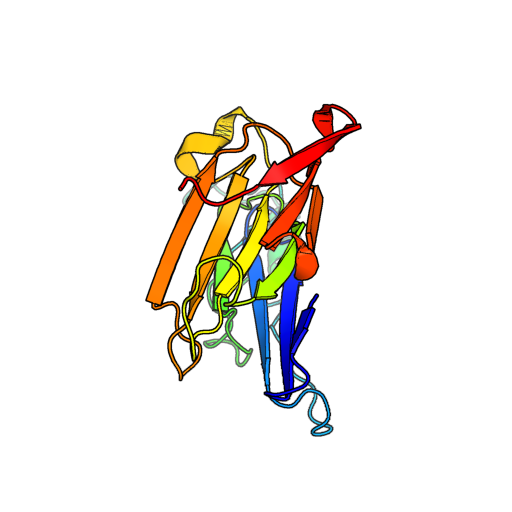 13.901 7.047 11.123 1.00 94.50 170 SER A N 1
ATOM 1363 C CA . SER A 1 170 ? 15.106 7.853 10.882 1.00 94.50 170 SER A CA 1
ATOM 1364 C C . SER A 1 170 ? 15.630 8.526 12.155 1.00 94.50 170 SER A C 1
ATOM 1366 O O . SER A 1 170 ? 16.840 8.680 12.310 1.00 94.50 170 SER A O 1
ATOM 1368 N N . THR A 1 171 ? 14.745 8.862 13.099 1.00 96.38 171 THR A N 1
ATOM 1369 C CA . THR A 1 171 ? 15.106 9.423 14.413 1.00 96.38 171 THR A CA 1
ATOM 1370 C C . THR A 1 171 ? 14.925 8.458 15.585 1.00 96.38 171 THR A C 1
ATOM 1372 O O . THR A 1 171 ? 15.323 8.784 16.704 1.00 96.38 171 THR A O 1
ATOM 1375 N N . GLY A 1 172 ? 14.341 7.275 15.367 1.00 96.56 172 GLY A N 1
ATOM 1376 C CA . GLY A 1 172 ? 14.006 6.325 16.433 1.00 96.56 172 GLY A CA 1
ATOM 1377 C C . GLY A 1 172 ? 12.967 6.869 17.420 1.00 96.56 172 GLY A C 1
ATOM 1378 O O . GLY A 1 172 ? 13.029 6.568 18.613 1.00 96.56 172 GLY A O 1
ATOM 1379 N N . SER A 1 173 ? 12.046 7.709 16.945 1.00 97.69 173 SER A N 1
ATOM 1380 C CA . SER A 1 173 ? 11.087 8.442 17.776 1.00 97.69 173 SER A CA 1
ATOM 1381 C C . SER A 1 173 ? 9.653 7.913 17.635 1.00 97.69 173 SER A C 1
ATOM 1383 O O . SER A 1 173 ? 9.346 7.103 16.759 1.00 97.69 173 SER A O 1
ATOM 1385 N N . ILE A 1 174 ? 8.766 8.352 18.537 1.00 97.88 174 ILE A N 1
ATOM 1386 C CA . ILE A 1 174 ? 7.330 8.049 18.483 1.00 97.88 174 ILE A CA 1
ATOM 1387 C C . ILE A 1 174 ? 6.580 9.306 18.045 1.00 97.88 174 ILE A C 1
ATOM 1389 O O . ILE A 1 174 ? 6.632 10.333 18.723 1.00 97.88 174 ILE A O 1
ATOM 1393 N N . GLY A 1 175 ? 5.857 9.204 16.933 1.00 97.00 175 GLY A N 1
ATOM 1394 C CA . GLY A 1 175 ? 4.933 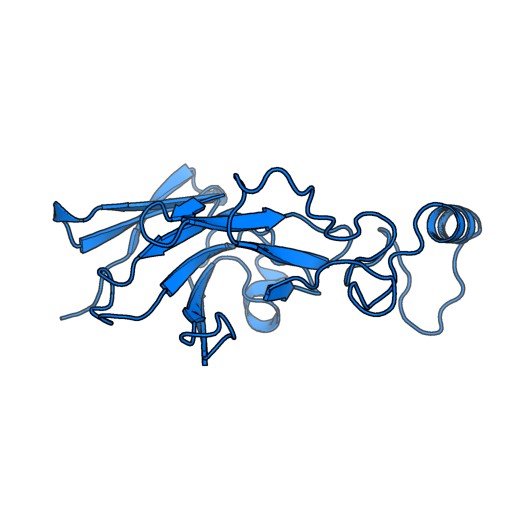10.230 16.461 1.00 97.00 175 GLY A CA 1
ATOM 1395 C C . GLY A 1 175 ? 3.516 9.993 16.982 1.00 97.00 175 GLY A C 1
ATOM 1396 O O . GLY A 1 175 ? 3.104 8.853 17.195 1.00 97.00 175 GLY A O 1
ATOM 1397 N N . ILE A 1 176 ? 2.749 11.068 17.165 1.00 97.19 176 ILE A N 1
ATOM 1398 C CA . ILE A 1 176 ? 1.326 10.996 17.520 1.00 97.19 176 ILE A CA 1
ATOM 1399 C C . ILE A 1 176 ? 0.545 11.803 16.492 1.00 97.19 176 ILE A C 1
ATOM 1401 O O . ILE A 1 176 ? 0.625 13.031 16.469 1.00 97.19 176 ILE A O 1
ATOM 1405 N N . LEU A 1 177 ? -0.241 11.116 15.668 1.00 96.19 177 LEU A N 1
ATOM 1406 C CA . LEU A 1 177 ? -1.183 11.744 14.758 1.00 96.19 177 LEU A CA 1
ATOM 1407 C C . LEU A 1 177 ? -2.553 11.858 15.433 1.00 96.19 177 LEU A C 1
ATOM 1409 O O . LEU A 1 177 ? -3.098 10.898 15.985 1.00 96.19 177 LEU A O 1
ATOM 1413 N N . GLY A 1 178 ? -3.122 13.059 15.382 1.00 94.75 178 GLY A N 1
ATOM 1414 C CA . GLY A 1 178 ? -4.445 13.358 15.903 1.00 94.75 178 GLY A CA 1
ATOM 1415 C C . GLY A 1 178 ? -5.185 14.337 15.007 1.00 94.75 178 GLY A C 1
ATOM 1416 O O . GLY A 1 178 ? -4.569 15.095 14.263 1.00 94.75 178 GLY A O 1
ATOM 1417 N N . ILE A 1 179 ? -6.508 14.334 15.112 1.00 89.38 179 ILE A N 1
ATOM 1418 C CA . ILE A 1 179 ? -7.354 15.315 14.436 1.00 89.38 179 ILE A CA 1
ATOM 1419 C C . ILE A 1 179 ? -7.307 16.632 15.205 1.00 89.38 179 ILE A C 1
ATOM 1421 O O . ILE A 1 179 ? -7.372 16.637 16.438 1.00 89.38 179 ILE A O 1
ATOM 1425 N N . ALA A 1 180 ? -7.140 17.731 14.472 1.00 80.56 180 ALA A N 1
ATOM 1426 C CA . ALA A 1 180 ? -7.274 19.070 15.022 1.00 80.56 180 ALA A CA 1
ATOM 1427 C C . ALA A 1 180 ? -8.752 19.339 15.341 1.00 80.56 180 ALA A C 1
ATOM 1429 O O . ALA A 1 180 ? -9.616 19.059 14.510 1.00 80.56 180 ALA A O 1
ATOM 1430 N N . ASN A 1 181 ? -9.016 19.850 16.544 1.00 57.97 181 ASN A N 1
ATOM 1431 C CA . ASN A 1 181 ? -10.349 20.298 16.951 1.00 57.97 181 ASN A CA 1
ATOM 1432 C C . ASN A 1 181 ? -10.793 21.533 16.164 1.00 57.97 181 ASN A C 1
ATOM 1434 O O . ASN A 1 181 ? -9.914 22.374 15.864 1.00 57.97 181 ASN A O 1
#

Foldseek 3Di:
DDADPVQRKDWDWDDDAQFFTFIAIDGNPVPPDDAFQQPQQAGLHAHPPPVDPPDDDDPVRVVVCVVRVRHNDQVVVPHDHTLDTQVNDQQKADKDWDCLLVVDPPKTKIKIFGADDLVCCVPRLHQWIWIFIADPVRHTPDIDTGHPSFRFHDWDQDNVVSWIWTQGPVVRDIDIDHDDD

pLDDT: mean 95.17, std 6.5, range [57.97, 98.69]

Radius of gyration: 17.6 Å; chains: 1; bounding box: 42×43×49 Å